Protein AF-A0A1B1ALM8-F1 (afdb_monomer)

pLDDT: mean 84.76, std 12.89, range [43.97, 94.38]

Secondary structure (DSSP, 8-state):
-EEEEEEESS--TTT-EEEEPPPEES-HHHHHHHHHHTHHHHHHHH---EEEEEETTTTTEEEEEEETTSPPP---

Solvent-accessible surface area (backbone atoms only — not comparable to full-atom values): 4406 Å² total; per-residue (Å²): 85,50,35,33,45,34,28,10,50,45,80,53,93,93,79,31,74,66,48,73,52,79,71,41,79,43,55,70,70,57,54,51,51,49,52,58,71,48,39,65,62,40,30,73,76,57,51,35,43,18,37,33,33,23,34,61,83,56,88,49,44,76,77,43,77,47,55,66,89,49,83,78,83,82,88,128

Radius of gyration: 11.38 Å; Cα contacts (8 Å, |Δi|>4): 141; chains: 1; bounding box: 30×27×24 Å

Structure (mmCIF, N/CA/C/O backbone):
data_AF-A0A1B1ALM8-F1
#
_entry.id   AF-A0A1B1ALM8-F1
#
loop_
_atom_site.group_PDB
_atom_site.id
_atom_site.type_symbol
_atom_site.label_atom_id
_atom_site.label_alt_id
_atom_site.label_comp_id
_atom_site.label_asym_id
_atom_site.label_entity_id
_atom_site.label_seq_id
_atom_site.pdbx_PDB_ins_code
_atom_site.Cartn_x
_atom_site.Cartn_y
_atom_site.Cartn_z
_atom_site.occupancy
_atom_site.B_iso_or_equiv
_atom_site.auth_seq_id
_atom_site.auth_comp_id
_atom_site.auth_asym_id
_atom_site.auth_atom_id
_atom_site.pdbx_PDB_model_num
ATOM 1 N N . MET A 1 1 ? 9.820 -5.840 -11.686 1.00 78.12 1 MET A N 1
ATOM 2 C CA . MET A 1 1 ? 9.269 -6.844 -10.745 1.00 78.12 1 MET A CA 1
ATOM 3 C C . MET A 1 1 ? 7.792 -6.534 -10.577 1.00 78.12 1 MET A C 1
ATOM 5 O O . MET A 1 1 ? 7.461 -5.362 -10.594 1.00 78.12 1 MET A O 1
ATOM 9 N N . ARG A 1 2 ? 6.891 -7.521 -10.465 1.00 89.88 2 ARG A N 1
ATOM 10 C CA . ARG A 1 2 ? 5.440 -7.242 -10.476 1.00 89.88 2 ARG A CA 1
ATOM 11 C C . ARG A 1 2 ? 4.858 -7.260 -9.061 1.00 89.88 2 ARG A C 1
ATOM 13 O O . ARG A 1 2 ? 4.625 -8.336 -8.518 1.00 89.88 2 ARG A O 1
ATOM 20 N N . TYR A 1 3 ? 4.571 -6.086 -8.508 1.00 93.50 3 TYR A N 1
ATOM 21 C CA . TYR A 1 3 ? 4.071 -5.918 -7.143 1.00 93.50 3 TYR A CA 1
ATOM 22 C C . TYR A 1 3 ? 2.612 -5.467 -7.104 1.00 93.50 3 TYR A C 1
ATOM 24 O O . TYR A 1 3 ? 2.178 -4.688 -7.947 1.00 93.50 3 TYR A O 1
ATOM 32 N N . ARG A 1 4 ? 1.856 -5.922 -6.104 1.00 94.38 4 ARG A N 1
ATOM 33 C CA . ARG A 1 4 ? 0.496 -5.452 -5.802 1.00 94.38 4 ARG A CA 1
ATOM 34 C C . ARG A 1 4 ? 0.471 -4.817 -4.420 1.00 94.38 4 ARG A C 1
ATOM 36 O O . ARG A 1 4 ? 0.890 -5.453 -3.460 1.00 94.38 4 ARG A O 1
ATOM 43 N N . ILE A 1 5 ? -0.044 -3.595 -4.340 1.00 94.12 5 ILE A N 1
ATOM 44 C CA . ILE A 1 5 ? -0.215 -2.859 -3.085 1.00 94.12 5 ILE A CA 1
ATOM 45 C C . ILE A 1 5 ? -1.644 -3.080 -2.590 1.00 94.12 5 ILE A C 1
ATOM 47 O O . ILE A 1 5 ? -2.609 -2.871 -3.332 1.00 94.12 5 ILE A O 1
ATOM 51 N N . GLU A 1 6 ? -1.765 -3.504 -1.339 1.00 94.31 6 GLU A N 1
ATOM 52 C CA . GLU A 1 6 ? -3.029 -3.741 -0.649 1.00 94.31 6 GLU A CA 1
ATOM 53 C C . GLU A 1 6 ? -3.038 -2.900 0.627 1.00 94.31 6 GLU A C 1
ATOM 55 O O . GLU A 1 6 ? -2.182 -3.061 1.491 1.00 94.31 6 GLU A O 1
ATOM 60 N N . PHE A 1 7 ? -3.991 -1.984 0.742 1.00 93.38 7 PHE A N 1
ATOM 61 C CA . PHE A 1 7 ? -4.155 -1.125 1.909 1.00 93.38 7 PHE A CA 1
ATOM 62 C C . PHE A 1 7 ? -4.996 -1.810 2.967 1.00 93.38 7 PHE A C 1
ATOM 64 O O . PHE A 1 7 ? -5.968 -2.491 2.638 1.00 93.38 7 PHE A O 1
ATOM 71 N N . LEU A 1 8 ? -4.634 -1.608 4.228 1.00 91.88 8 LEU A N 1
ATOM 72 C CA . LEU A 1 8 ? -5.182 -2.325 5.368 1.00 91.88 8 LEU A CA 1
ATOM 73 C C . LEU A 1 8 ? -5.870 -1.350 6.326 1.00 91.88 8 LEU A C 1
ATOM 75 O O . LEU A 1 8 ? -5.275 -0.342 6.689 1.00 91.88 8 LEU A O 1
ATOM 79 N N . ARG A 1 9 ? -7.093 -1.659 6.776 1.00 87.19 9 ARG A N 1
ATOM 80 C CA . ARG A 1 9 ? -7.776 -0.956 7.891 1.00 87.19 9 ARG A CA 1
ATOM 81 C C . ARG A 1 9 ? -7.188 -1.279 9.261 1.00 87.19 9 ARG A C 1
ATOM 83 O O . ARG A 1 9 ? -7.349 -0.518 10.203 1.00 87.19 9 ARG A O 1
ATOM 90 N N . GLN A 1 10 ? -6.591 -2.456 9.370 1.00 81.88 10 GLN A N 1
ATOM 91 C CA . GLN A 1 10 ? -5.809 -2.897 10.511 1.00 81.88 10 GLN A CA 1
ATOM 92 C C . GLN A 1 10 ? -4.604 -3.610 9.928 1.00 81.88 10 GLN A C 1
ATOM 94 O O . GLN A 1 10 ? -4.773 -4.514 9.108 1.00 81.88 10 GLN A O 1
ATOM 99 N N . THR A 1 11 ? -3.405 -3.204 10.317 1.00 71.19 11 THR A N 1
ATOM 100 C CA . THR A 1 11 ? -2.147 -3.736 9.780 1.00 71.19 11 THR A CA 1
ATOM 101 C C . THR A 1 11 ? -1.828 -5.094 10.407 1.00 71.19 11 THR A C 1
ATOM 103 O O . THR A 1 11 ? -0.838 -5.302 11.094 1.00 71.19 11 THR A O 1
ATOM 106 N N . THR A 1 12 ? -2.739 -6.036 10.206 1.00 70.31 12 THR A N 1
ATOM 107 C CA . THR A 1 12 ? -2.649 -7.432 10.618 1.00 70.31 12 THR A CA 1
ATOM 108 C C . THR 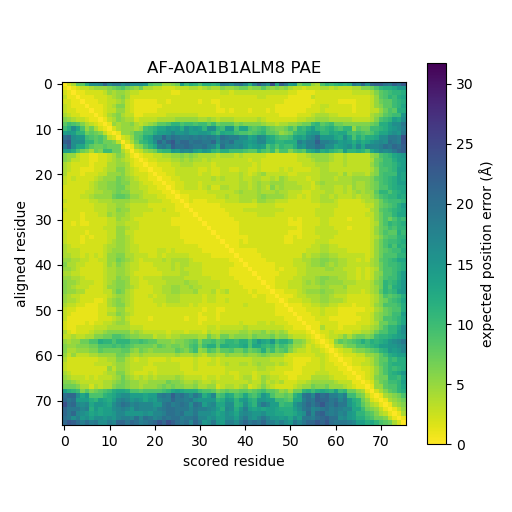A 1 12 ? -2.629 -8.285 9.361 1.00 70.31 12 THR A C 1
ATOM 110 O O . THR A 1 12 ? -3.416 -8.040 8.439 1.00 70.31 12 THR A O 1
ATOM 113 N N . GLU A 1 13 ? -1.768 -9.299 9.314 1.00 57.81 13 GLU A N 1
ATOM 114 C CA . GLU A 1 13 ? -1.722 -10.207 8.170 1.00 57.81 13 GLU A CA 1
ATOM 115 C C . GLU A 1 13 ? -3.093 -10.865 7.923 1.00 57.81 13 GLU A C 1
ATOM 117 O O . GLU A 1 13 ? -3.718 -11.429 8.819 1.00 57.81 13 GLU A O 1
ATOM 122 N N . GLY A 1 14 ? -3.561 -10.793 6.673 1.00 58.75 14 GLY A N 1
ATOM 123 C CA . GLY A 1 14 ? -4.570 -11.710 6.132 1.00 58.75 14 GLY A CA 1
ATOM 124 C C . GLY A 1 14 ? -6.054 -11.325 6.218 1.00 58.75 14 GLY A C 1
ATOM 125 O O . GLY A 1 14 ? -6.844 -12.009 5.574 1.00 58.75 14 GLY A O 1
ATOM 126 N N . GLY A 1 15 ? -6.463 -10.261 6.921 1.00 59.06 15 GLY A N 1
ATOM 127 C CA . GLY A 1 15 ? -7.902 -10.026 7.185 1.00 59.06 15 GLY A CA 1
ATOM 128 C C . GLY A 1 15 ? -8.499 -8.659 6.838 1.00 59.06 15 GLY A C 1
ATOM 129 O O . GLY A 1 1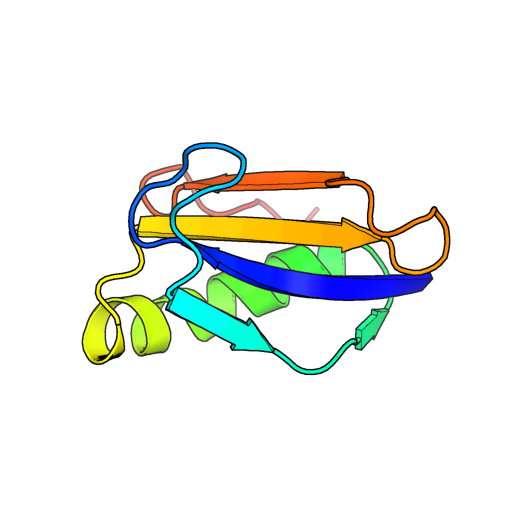5 ? -9.718 -8.542 6.767 1.00 59.06 15 GLY A O 1
ATOM 130 N N . SER A 1 16 ? -7.683 -7.629 6.604 1.00 79.75 16 SER A N 1
ATOM 131 C CA . SER A 1 16 ? -8.157 -6.237 6.740 1.00 79.75 16 SER A CA 1
ATOM 132 C C . SER A 1 16 ? -7.962 -5.371 5.495 1.00 79.75 16 SER A C 1
ATOM 134 O O . SER A 1 16 ? -7.926 -4.145 5.604 1.00 79.75 16 SER A O 1
ATOM 136 N N . VAL A 1 17 ? -7.835 -5.984 4.311 1.00 88.50 17 VAL A N 1
ATOM 137 C CA . VAL A 1 17 ? -7.643 -5.254 3.048 1.00 88.50 17 VAL A CA 1
ATOM 138 C C . VAL A 1 17 ? -8.884 -4.425 2.717 1.00 88.50 17 VAL A C 1
ATOM 140 O O . VAL A 1 17 ? -9.969 -4.967 2.524 1.00 88.50 17 VAL A O 1
ATOM 143 N N . CYS A 1 18 ? -8.724 -3.108 2.623 1.00 89.62 18 CYS A N 1
ATOM 144 C CA . CYS A 1 18 ? -9.804 -2.174 2.306 1.00 89.62 18 CYS A CA 1
ATOM 145 C C . CYS A 1 18 ? -9.704 -1.578 0.901 1.00 89.62 18 CYS A C 1
ATOM 147 O O . CYS A 1 18 ? -10.708 -1.129 0.357 1.00 89.62 18 CYS A O 1
ATOM 149 N N . SER A 1 19 ? -8.511 -1.570 0.304 1.00 91.31 19 SER A N 1
ATOM 150 C CA . SER A 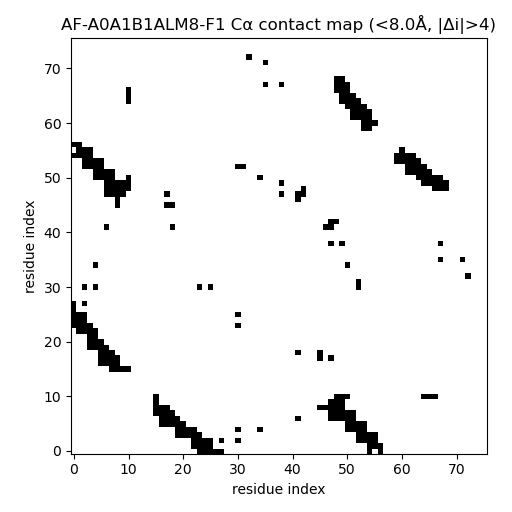1 19 ? -8.295 -1.086 -1.057 1.00 91.31 19 SER A CA 1
ATOM 151 C C . SER A 1 19 ? -7.129 -1.825 -1.702 1.00 91.31 19 SER A C 1
ATOM 153 O O . SER A 1 19 ? -6.139 -2.139 -1.045 1.00 91.31 19 SER A O 1
ATOM 155 N N . VAL A 1 20 ? -7.244 -2.115 -2.995 1.00 92.56 20 VAL A N 1
ATOM 156 C CA . VAL A 1 20 ? -6.222 -2.819 -3.775 1.00 92.56 20 VAL A CA 1
ATOM 157 C C . VAL A 1 20 ? -5.901 -1.988 -5.003 1.00 92.56 20 VAL A C 1
ATOM 159 O O . VAL A 1 20 ? -6.801 -1.548 -5.719 1.00 92.56 20 VAL A O 1
ATOM 162 N N . ARG A 1 21 ? -4.612 -1.775 -5.266 1.00 92.19 21 ARG A N 1
ATOM 163 C CA . ARG A 1 21 ? -4.157 -1.049 -6.455 1.00 92.19 21 ARG A CA 1
ATOM 164 C C . ARG A 1 21 ? -3.771 -2.009 -7.569 1.00 92.19 21 ARG A C 1
ATOM 166 O O . ARG A 1 21 ? -3.426 -3.170 -7.334 1.00 92.19 21 ARG A O 1
ATOM 173 N N . ALA A 1 22 ? -3.835 -1.501 -8.798 1.00 90.62 22 ALA A N 1
ATOM 174 C CA . ALA A 1 22 ? -3.365 -2.232 -9.963 1.00 90.62 22 ALA A CA 1
ATOM 175 C C . ALA A 1 22 ? -1.890 -2.638 -9.772 1.00 90.62 22 ALA A C 1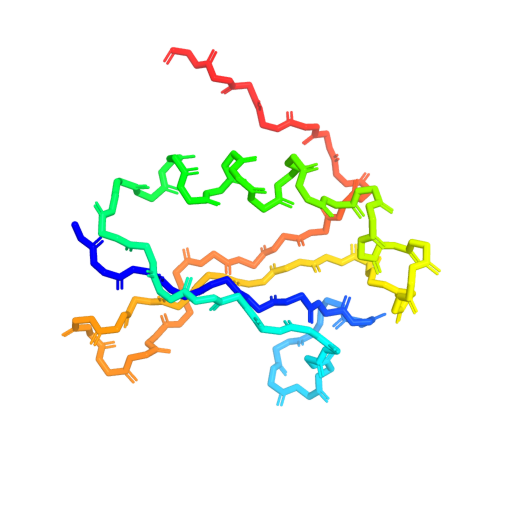
ATOM 177 O O . ALA A 1 22 ? -1.119 -1.865 -9.195 1.00 90.62 22 ALA A O 1
ATOM 178 N N . PRO A 1 23 ? -1.483 -3.832 -10.236 1.00 91.88 23 PRO A N 1
ATOM 179 C CA . PRO A 1 23 ? -0.100 -4.256 -10.113 1.00 91.88 23 PRO A CA 1
ATOM 180 C C . PRO A 1 23 ? 0.857 -3.304 -10.833 1.00 91.88 23 PRO A C 1
ATOM 182 O O . PRO A 1 23 ? 0.590 -2.894 -11.961 1.00 91.88 23 PRO A O 1
ATOM 185 N N . LEU A 1 24 ? 1.994 -3.024 -10.208 1.00 90.94 24 LEU A N 1
ATOM 186 C CA . LEU A 1 24 ? 3.064 -2.193 -10.749 1.00 90.94 24 LEU A CA 1
ATOM 187 C C . LEU A 1 24 ? 4.228 -3.086 -11.187 1.00 90.94 24 LEU A C 1
ATOM 189 O O . LEU A 1 24 ? 4.635 -3.960 -10.420 1.00 90.94 24 LEU A O 1
ATOM 193 N N . ASP A 1 25 ? 4.777 -2.874 -12.389 1.00 92.88 25 ASP A N 1
ATOM 194 C CA . ASP A 1 25 ? 6.054 -3.490 -12.788 1.00 92.88 25 ASP A CA 1
ATOM 195 C C . ASP A 1 25 ? 7.217 -2.526 -12.503 1.00 92.88 25 ASP A C 1
ATOM 197 O O . ASP A 1 25 ? 7.696 -1.817 -13.383 1.00 92.88 25 ASP A O 1
ATOM 201 N N . VAL A 1 26 ? 7.603 -2.438 -11.230 1.00 90.50 26 VAL A N 1
ATOM 202 C CA . VAL A 1 26 ? 8.622 -1.510 -10.704 1.00 90.50 26 VAL A CA 1
ATOM 203 C C . VAL A 1 26 ? 9.486 -2.212 -9.656 1.00 90.50 26 VAL A C 1
ATOM 205 O O . VAL A 1 26 ? 9.261 -3.381 -9.341 1.00 90.50 26 VAL A O 1
ATOM 208 N N . GLU A 1 27 ? 10.497 -1.534 -9.120 1.00 92.31 27 GLU A N 1
ATOM 209 C CA . GLU A 1 27 ? 11.260 -2.031 -7.971 1.00 92.31 27 GLU A CA 1
ATOM 210 C C . GLU A 1 27 ? 10.459 -1.921 -6.665 1.00 92.31 27 GLU A C 1
ATOM 212 O O . GLU A 1 27 ? 9.548 -1.099 -6.540 1.00 92.31 27 GLU A O 1
ATOM 217 N N . LEU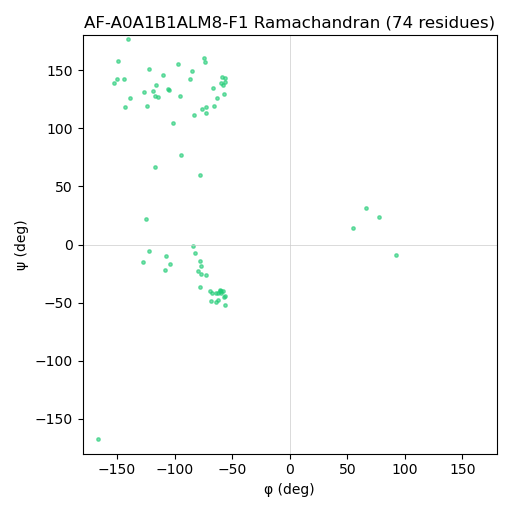 A 1 28 ? 10.808 -2.740 -5.666 1.00 89.75 28 LEU A N 1
ATOM 218 C CA . LEU A 1 28 ? 10.080 -2.784 -4.394 1.00 89.75 28 LEU A CA 1
ATOM 219 C C . LEU A 1 28 ? 10.087 -1.423 -3.684 1.00 89.75 28 LEU A C 1
ATOM 221 O O . LEU A 1 28 ? 9.057 -0.993 -3.169 1.00 89.75 28 LEU A O 1
ATOM 225 N N . ALA A 1 29 ? 11.220 -0.714 -3.719 1.00 90.25 29 ALA A N 1
ATOM 226 C CA . ALA A 1 29 ? 11.349 0.624 -3.146 1.00 90.25 29 ALA A CA 1
ATOM 227 C C . ALA A 1 29 ? 10.372 1.624 -3.790 1.00 90.25 29 ALA A C 1
ATOM 229 O O . ALA A 1 29 ? 9.718 2.395 -3.089 1.00 90.25 29 ALA A O 1
ATOM 230 N N . THR A 1 30 ? 10.201 1.565 -5.114 1.00 92.06 30 THR A N 1
ATOM 231 C CA . THR A 1 30 ? 9.233 2.401 -5.833 1.00 92.06 30 THR A CA 1
ATOM 232 C C . THR A 1 30 ? 7.795 2.033 -5.474 1.00 92.06 30 THR A C 1
ATOM 234 O O . THR A 1 30 ? 6.977 2.925 -5.261 1.00 92.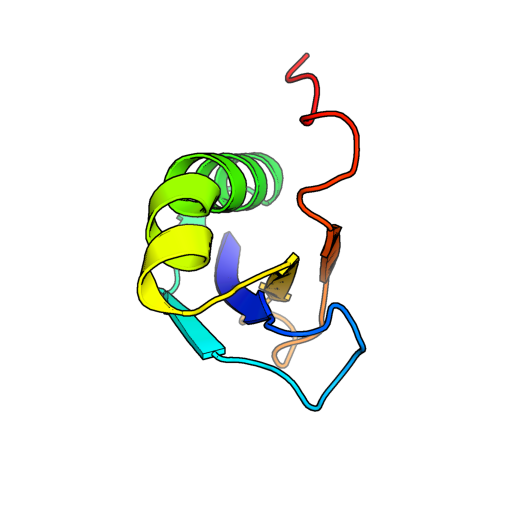06 30 THR A O 1
ATOM 237 N N . ALA A 1 31 ? 7.471 0.739 -5.368 1.00 92.00 31 ALA A N 1
ATOM 238 C CA . ALA A 1 31 ? 6.143 0.295 -4.941 1.00 92.00 31 ALA A CA 1
ATOM 239 C C . ALA A 1 31 ? 5.818 0.766 -3.509 1.00 92.00 31 ALA A C 1
ATOM 241 O O . ALA A 1 31 ? 4.720 1.258 -3.256 1.00 92.00 31 ALA A O 1
ATOM 242 N N . ARG A 1 32 ? 6.792 0.697 -2.594 1.00 93.00 32 ARG A N 1
ATOM 243 C CA . ARG A 1 32 ? 6.678 1.222 -1.226 1.00 93.00 32 ARG A CA 1
ATOM 244 C C . ARG A 1 32 ? 6.456 2.732 -1.218 1.00 93.00 32 ARG A C 1
ATOM 246 O O . ARG A 1 32 ? 5.515 3.203 -0.589 1.00 93.00 32 ARG A O 1
ATOM 253 N N . PHE A 1 33 ? 7.247 3.489 -1.978 1.00 91.69 33 PHE A N 1
ATOM 254 C CA . PHE A 1 33 ? 7.062 4.935 -2.107 1.00 91.69 33 PHE A CA 1
ATOM 255 C C . PHE A 1 33 ? 5.658 5.296 -2.619 1.00 91.69 33 PHE A C 1
ATOM 257 O O . PHE A 1 33 ? 4.992 6.143 -2.030 1.00 91.69 33 PHE A O 1
ATOM 264 N N . GLN A 1 34 ? 5.161 4.610 -3.654 1.00 93.31 34 GLN A N 1
ATOM 265 C CA . GLN A 1 34 ? 3.801 4.818 -4.173 1.00 93.31 34 GLN A CA 1
ATOM 266 C C . GLN A 1 34 ? 2.721 4.531 -3.120 1.00 93.31 34 GLN A C 1
ATOM 268 O O . GLN A 1 34 ? 1.758 5.288 -3.007 1.00 93.31 34 GLN A O 1
ATOM 273 N N . ALA A 1 35 ? 2.890 3.486 -2.304 1.00 92.31 35 ALA A N 1
ATOM 274 C CA . ALA A 1 35 ? 1.967 3.193 -1.210 1.00 92.31 35 ALA A CA 1
ATOM 275 C C . ALA A 1 35 ? 1.892 4.342 -0.187 1.00 92.31 35 ALA A C 1
ATOM 277 O O . ALA A 1 35 ? 0.795 4.701 0.245 1.00 92.31 35 ALA A O 1
ATOM 278 N N . HIS A 1 36 ? 3.024 4.980 0.135 1.00 91.12 36 HIS A N 1
ATOM 279 C CA . HIS A 1 36 ? 3.044 6.176 0.983 1.00 91.12 36 HIS A CA 1
ATOM 280 C C . HIS A 1 36 ? 2.439 7.404 0.299 1.00 91.12 36 HIS A C 1
ATOM 282 O O . HIS A 1 36 ? 1.686 8.132 0.943 1.00 91.12 36 HIS A O 1
ATOM 288 N N . VAL A 1 37 ? 2.695 7.624 -0.994 1.00 92.06 37 VAL A N 1
ATOM 289 C CA . VAL A 1 37 ? 2.071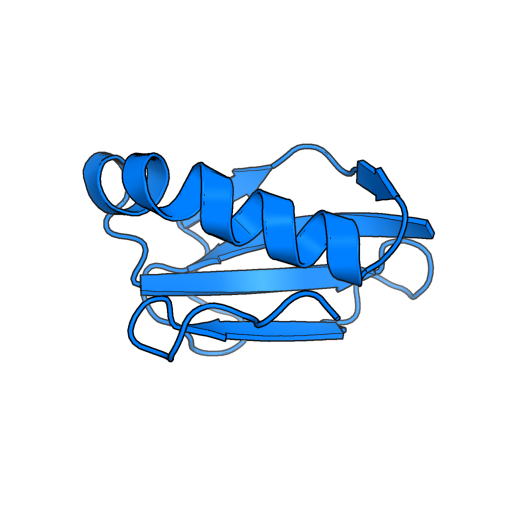 8.724 -1.756 1.00 92.06 37 VAL A CA 1
ATOM 290 C C . VAL A 1 37 ? 0.545 8.611 -1.734 1.00 92.06 37 VAL A C 1
ATOM 292 O O . VAL A 1 37 ? -0.150 9.607 -1.558 1.00 92.06 37 VAL A O 1
ATOM 295 N N . TRP A 1 38 ? 0.006 7.398 -1.854 1.00 92.19 38 TRP A N 1
ATOM 296 C CA . TRP A 1 38 ? -1.439 7.160 -1.830 1.00 92.19 38 TRP A CA 1
ATOM 297 C C . TRP A 1 38 ? -2.043 7.092 -0.427 1.00 92.19 38 TRP A C 1
ATOM 299 O O . TRP A 1 38 ? -3.269 7.043 -0.320 1.00 92.19 38 TRP A O 1
ATOM 309 N N . SER A 1 39 ? -1.217 7.094 0.627 1.00 90.00 39 SER A N 1
ATOM 310 C CA . SER A 1 39 ? -1.656 6.908 2.015 1.00 90.00 39 SER A CA 1
ATOM 311 C C . SER A 1 39 ? -2.719 7.923 2.431 1.00 90.00 39 SER A C 1
ATOM 313 O O . SER A 1 39 ? -3.732 7.528 2.994 1.00 90.00 39 SER A O 1
ATOM 315 N N . ALA A 1 40 ? -2.544 9.204 2.092 1.00 88.19 40 ALA A N 1
ATOM 316 C CA . ALA A 1 40 ? -3.484 10.262 2.457 1.00 88.19 40 ALA A CA 1
ATOM 317 C C . ALA A 1 40 ? -4.906 9.964 1.953 1.00 88.19 40 ALA A C 1
ATOM 319 O O . ALA A 1 40 ? -5.842 9.917 2.749 1.00 88.19 40 ALA A O 1
ATOM 320 N N . SER A 1 41 ? -5.047 9.658 0.660 1.00 91.69 41 SER A N 1
ATOM 321 C CA . SER A 1 41 ? -6.349 9.361 0.055 1.00 91.69 41 SER A CA 1
ATOM 322 C C . SER A 1 41 ? -6.978 8.098 0.637 1.00 91.69 41 SER A C 1
ATOM 324 O O . SER A 1 41 ? -8.163 8.078 0.940 1.00 91.69 41 SER A O 1
ATOM 326 N N . VAL A 1 42 ? -6.202 7.031 0.855 1.00 91.19 42 VAL A N 1
ATOM 327 C CA . VAL A 1 42 ? -6.784 5.778 1.369 1.00 91.19 42 VAL A CA 1
ATOM 328 C C . VAL A 1 42 ? -7.090 5.814 2.867 1.00 91.19 42 VAL A C 1
ATOM 330 O O . VAL A 1 42 ? -7.976 5.088 3.324 1.00 91.19 42 VAL A O 1
ATOM 333 N N . ARG A 1 43 ? -6.386 6.657 3.631 1.00 90.00 43 ARG A N 1
ATOM 334 C CA . ARG A 1 43 ? -6.705 6.958 5.031 1.00 90.00 43 ARG A CA 1
ATOM 335 C C . ARG A 1 43 ? -8.060 7.645 5.120 1.00 90.00 43 ARG A C 1
ATOM 337 O O . ARG A 1 43 ? -8.903 7.203 5.891 1.00 90.00 43 ARG A O 1
ATOM 344 N N . GLU A 1 44 ? -8.269 8.675 4.306 1.00 89.81 44 GLU A N 1
ATOM 345 C CA . GLU A 1 44 ? -9.511 9.449 4.282 1.00 89.81 44 GLU A CA 1
ATOM 346 C C . GLU A 1 44 ? -10.694 8.630 3.747 1.00 89.81 44 GLU A C 1
ATOM 348 O O . GLU A 1 44 ? -11.739 8.559 4.389 1.00 89.81 44 GLU A O 1
ATOM 353 N N . GLU A 1 45 ? -10.525 7.955 2.608 1.00 92.00 45 GLU A N 1
ATOM 354 C CA . GLU A 1 45 ? -11.620 7.254 1.927 1.00 92.00 45 GLU A CA 1
ATOM 355 C C . GLU A 1 45 ? -11.980 5.908 2.574 1.00 92.00 45 GLU A C 1
ATOM 357 O O . GLU A 1 45 ? -13.147 5.515 2.597 1.00 92.00 45 GLU A O 1
ATOM 362 N N . PHE A 1 46 ? -10.989 5.167 3.086 1.00 88.69 46 PHE A N 1
ATOM 363 C CA . PHE A 1 46 ? -11.184 3.775 3.516 1.00 88.69 46 PHE A CA 1
ATOM 364 C C . PHE A 1 46 ? -10.835 3.510 4.982 1.00 88.69 46 PHE A C 1
ATOM 366 O O . PHE A 1 46 ? -11.069 2.387 5.450 1.00 88.69 46 PHE A O 1
ATOM 373 N N . GLY A 1 47 ? -10.297 4.503 5.699 1.00 87.94 47 GLY A N 1
ATOM 374 C CA . GLY A 1 47 ? -9.793 4.332 7.061 1.00 87.94 47 GLY A CA 1
ATOM 375 C C . GLY A 1 47 ? -8.563 3.428 7.121 1.00 87.94 47 GLY A C 1
ATOM 376 O O . GLY A 1 47 ? -8.411 2.674 8.079 1.00 87.94 47 GLY A O 1
ATOM 377 N N . ALA A 1 48 ? -7.730 3.420 6.075 1.00 90.62 48 ALA A N 1
ATOM 378 C CA . ALA A 1 48 ? -6.532 2.586 6.042 1.00 90.62 48 ALA A CA 1
ATOM 379 C C . ALA A 1 48 ? -5.510 3.041 7.100 1.00 90.62 48 ALA A C 1
ATOM 381 O O . ALA A 1 48 ? -5.226 4.227 7.209 1.00 90.62 48 ALA A O 1
ATOM 382 N N . THR A 1 49 ? -4.921 2.115 7.849 1.00 90.06 49 THR A N 1
ATOM 383 C CA . THR A 1 49 ? -3.858 2.370 8.838 1.00 90.06 49 THR A CA 1
ATOM 384 C C . THR A 1 49 ? -2.480 1.955 8.338 1.00 90.06 49 THR A C 1
ATOM 386 O O . THR A 1 49 ? -1.475 2.403 8.878 1.00 90.06 49 THR A O 1
ATOM 389 N N . GLY A 1 50 ? -2.423 1.136 7.288 1.00 92.19 50 GLY A N 1
ATOM 390 C CA . GLY A 1 50 ? -1.179 0.647 6.710 1.00 92.19 50 GLY A CA 1
ATOM 391 C C . GLY A 1 50 ? -1.376 0.008 5.342 1.00 92.19 50 GLY A C 1
ATOM 392 O O . GLY A 1 50 ? -2.431 0.132 4.708 1.00 92.19 50 GLY A O 1
ATOM 393 N N . PHE A 1 51 ? -0.351 -0.692 4.870 1.00 92.56 51 PHE A N 1
ATOM 394 C CA . PHE A 1 51 ? -0.361 -1.414 3.606 1.00 92.56 51 PHE A CA 1
ATOM 395 C C . PHE A 1 51 ? 0.522 -2.657 3.652 1.00 92.56 51 PHE A C 1
ATOM 397 O O . PHE A 1 51 ? 1.466 -2.759 4.429 1.00 92.56 51 PHE A O 1
ATOM 404 N N . GLN A 1 52 ? 0.237 -3.589 2.753 1.00 93.56 52 GLN A N 1
ATOM 405 C CA . GLN A 1 52 ? 1.124 -4.683 2.402 1.00 93.56 52 GLN A CA 1
ATOM 406 C C . GLN A 1 52 ? 1.436 -4.659 0.909 1.00 93.56 52 GLN A C 1
ATOM 408 O O . GLN A 1 52 ? 0.622 -4.229 0.085 1.00 93.56 52 GLN A O 1
ATOM 413 N N . ILE A 1 53 ? 2.617 -5.151 0.550 1.00 93.25 53 ILE A N 1
ATOM 414 C CA . ILE A 1 53 ? 3.025 -5.351 -0.838 1.00 93.25 53 ILE A CA 1
ATOM 415 C C . ILE A 1 53 ? 3.191 -6.841 -1.071 1.00 93.25 53 ILE A C 1
ATOM 417 O O . ILE A 1 53 ? 3.919 -7.518 -0.346 1.00 93.25 53 ILE A O 1
ATOM 421 N N . ARG A 1 54 ? 2.526 -7.348 -2.108 1.00 93.19 54 ARG A N 1
ATOM 422 C CA . ARG A 1 54 ? 2.642 -8.735 -2.554 1.00 93.19 54 ARG A CA 1
ATOM 423 C C . ARG A 1 54 ? 3.460 -8.836 -3.827 1.00 93.19 54 ARG A C 1
ATOM 425 O O . ARG A 1 54 ? 3.196 -8.107 -4.785 1.00 93.19 54 ARG A O 1
ATOM 432 N N . ASP A 1 55 ? 4.393 -9.779 -3.865 1.00 93.38 55 ASP A N 1
ATOM 433 C CA . ASP A 1 55 ? 5.106 -10.147 -5.087 1.00 93.38 55 ASP A CA 1
ATOM 434 C C . ASP A 1 55 ? 4.277 -11.146 -5.901 1.00 93.38 55 ASP A C 1
ATOM 436 O O . ASP A 1 55 ? 4.088 -12.301 -5.517 1.00 93.38 55 ASP A O 1
ATOM 440 N N . LEU A 1 56 ? 3.779 -10.704 -7.055 1.00 91.00 56 LEU A N 1
ATOM 441 C CA . LEU A 1 56 ? 2.964 -11.538 -7.935 1.00 91.00 56 LEU A CA 1
ATOM 442 C C . LEU A 1 56 ? 3.784 -12.535 -8.756 1.00 91.00 56 LEU A C 1
ATOM 444 O O . LEU A 1 56 ? 3.199 -13.448 -9.335 1.00 91.00 56 LEU A O 1
ATOM 448 N N . ARG A 1 57 ? 5.111 -12.384 -8.833 1.00 86.88 57 ARG A N 1
ATOM 449 C CA . ARG A 1 57 ? 5.987 -13.375 -9.477 1.00 86.88 57 ARG A CA 1
ATOM 450 C C . ARG A 1 57 ? 6.256 -14.567 -8.556 1.00 86.88 57 ARG A C 1
ATOM 452 O O . ARG A 1 57 ? 6.528 -15.651 -9.058 1.00 86.88 57 ARG A O 1
ATOM 459 N N . ASN A 1 58 ? 6.115 -14.385 -7.242 1.00 82.25 58 ASN A N 1
ATOM 460 C CA . ASN A 1 58 ? 6.337 -15.413 -6.228 1.00 82.25 58 ASN A CA 1
ATOM 461 C C . ASN A 1 58 ? 5.044 -15.735 -5.455 1.00 82.25 58 ASN A C 1
ATOM 463 O O . ASN A 1 58 ? 4.908 -15.396 -4.283 1.00 82.25 58 ASN A O 1
ATOM 467 N N . ALA A 1 59 ? 4.058 -16.328 -6.139 1.00 82.38 59 ALA A N 1
ATOM 468 C CA . ALA A 1 59 ? 2.789 -16.807 -5.564 1.00 82.38 59 ALA A CA 1
ATOM 469 C C . ALA A 1 59 ? 1.952 -15.775 -4.765 1.00 82.38 59 ALA A C 1
ATOM 471 O O . ALA A 1 59 ? 1.008 -16.147 -4.070 1.00 82.38 59 ALA A O 1
ATOM 472 N N . GLY A 1 60 ? 2.244 -14.473 -4.870 1.00 84.38 60 GLY A N 1
ATOM 473 C CA . GLY A 1 60 ? 1.564 -13.443 -4.087 1.00 84.38 60 GLY A CA 1
ATOM 474 C C . GLY A 1 60 ? 2.038 -13.354 -2.634 1.00 84.38 60 GLY A C 1
ATOM 475 O O . GLY A 1 60 ? 1.269 -12.873 -1.794 1.00 84.38 60 GLY A O 1
ATOM 476 N N . CYS A 1 61 ? 3.259 -13.808 -2.330 1.00 89.12 61 CYS A N 1
ATOM 477 C CA . CYS A 1 61 ? 3.879 -13.667 -1.013 1.00 89.12 61 CYS A CA 1
ATOM 478 C C . CYS A 1 61 ? 3.932 -12.199 -0.579 1.00 89.12 61 CYS A C 1
ATOM 480 O O . CYS A 1 61 ? 4.227 -11.316 -1.388 1.00 89.12 61 CYS A O 1
ATOM 482 N N . ILE A 1 62 ? 3.659 -11.949 0.701 1.00 90.81 62 ILE A N 1
ATOM 483 C CA . ILE A 1 62 ? 3.809 -10.626 1.304 1.00 90.81 62 ILE A CA 1
ATOM 484 C C . ILE A 1 62 ? 5.308 -10.363 1.454 1.00 90.81 62 ILE A C 1
ATOM 486 O O . ILE A 1 62 ? 6.012 -11.109 2.127 1.00 90.81 62 ILE A O 1
ATOM 490 N N . VAL A 1 63 ? 5.797 -9.323 0.786 1.00 91.94 63 VAL A N 1
ATOM 491 C CA . VAL A 1 63 ? 7.204 -8.892 0.833 1.00 91.94 63 VAL A CA 1
ATOM 492 C C . VAL A 1 63 ? 7.384 -7.605 1.636 1.00 91.94 63 VAL A C 1
ATOM 494 O O . VAL A 1 63 ? 8.506 -7.193 1.917 1.00 91.94 63 VAL A O 1
ATOM 497 N N . THR A 1 64 ? 6.286 -6.946 2.000 1.00 90.94 64 THR A N 1
ATOM 498 C CA . THR A 1 64 ? 6.274 -5.734 2.824 1.00 90.94 64 THR A CA 1
ATOM 499 C C . THR A 1 64 ? 4.951 -5.655 3.566 1.00 90.94 64 THR A C 1
ATOM 501 O O . THR A 1 64 ? 3.914 -5.934 2.967 1.00 90.94 64 THR A O 1
ATOM 504 N N . LEU A 1 65 ? 4.991 -5.253 4.832 1.00 91.12 65 LEU A N 1
ATOM 505 C CA . LEU A 1 65 ? 3.837 -4.939 5.668 1.00 91.12 65 LEU A CA 1
ATOM 506 C C . LEU A 1 65 ? 4.230 -3.755 6.556 1.00 91.12 65 LEU A C 1
ATOM 508 O O . LEU A 1 65 ? 5.186 -3.870 7.319 1.00 91.12 65 LEU A O 1
ATOM 512 N N . GLU A 1 66 ? 3.540 -2.625 6.418 1.00 89.62 66 GLU A N 1
ATOM 513 C CA . GLU A 1 66 ? 3.901 -1.372 7.086 1.00 89.62 66 GLU A CA 1
ATOM 514 C C . GLU A 1 66 ? 2.679 -0.569 7.525 1.00 89.62 66 GLU A C 1
ATOM 516 O O . GLU A 1 66 ? 1.683 -0.471 6.806 1.00 89.62 66 GLU A O 1
ATOM 521 N N . ASP A 1 67 ? 2.799 0.057 8.693 1.00 88.38 67 ASP A N 1
ATOM 522 C CA . ASP A 1 67 ? 1.873 1.062 9.204 1.00 88.38 67 ASP A CA 1
ATOM 523 C C . ASP A 1 67 ? 2.211 2.458 8.674 1.00 88.38 67 ASP A C 1
ATOM 525 O O . ASP A 1 67 ? 3.376 2.809 8.475 1.00 88.38 67 ASP A O 1
ATOM 529 N N . PHE A 1 68 ? 1.194 3.303 8.512 1.00 83.19 68 PHE A N 1
ATOM 530 C CA . PHE A 1 68 ? 1.382 4.712 8.156 1.00 83.19 68 PHE A CA 1
ATOM 531 C C . PHE A 1 68 ? 1.839 5.587 9.322 1.00 83.19 68 PHE A C 1
ATOM 533 O O . PHE A 1 68 ? 2.332 6.687 9.082 1.00 83.19 68 PHE A O 1
ATOM 540 N N . ASP A 1 69 ? 1.660 5.128 10.561 1.00 74.75 69 ASP A N 1
ATOM 541 C CA . ASP A 1 69 ? 2.086 5.859 11.761 1.00 74.75 69 ASP A CA 1
ATOM 542 C C . ASP A 1 69 ? 3.575 5.622 12.096 1.00 74.75 69 ASP A C 1
ATOM 544 O O . ASP A 1 69 ? 4.112 6.214 13.034 1.00 74.75 69 ASP A O 1
ATOM 548 N N . GLY A 1 70 ? 4.266 4.787 11.311 1.00 62.66 70 GLY A N 1
ATOM 549 C CA . GLY A 1 70 ? 5.723 4.686 11.323 1.00 62.66 70 GLY A CA 1
ATOM 550 C C . GLY A 1 70 ? 6.395 5.888 10.641 1.00 62.66 70 GLY A C 1
ATOM 551 O O . GLY A 1 70 ? 5.763 6.598 9.854 1.00 62.66 70 GLY A O 1
ATOM 552 N N . PRO A 1 71 ? 7.689 6.148 10.910 1.00 55.12 71 PRO A N 1
ATOM 553 C CA . PRO A 1 71 ? 8.421 7.194 10.203 1.00 55.12 71 PRO A CA 1
ATOM 554 C C . PRO A 1 71 ? 8.396 6.926 8.685 1.00 55.12 71 PRO A C 1
ATOM 556 O O . PRO A 1 71 ? 8.571 5.773 8.276 1.00 55.12 71 PRO A O 1
ATOM 559 N N . PRO A 1 72 ? 8.185 7.954 7.836 1.00 55.09 72 PRO A N 1
ATOM 560 C CA . PRO A 1 72 ? 8.184 7.772 6.390 1.00 55.09 72 PRO A CA 1
ATOM 561 C C . PRO A 1 72 ? 9.534 7.203 5.930 1.00 55.09 72 PRO A C 1
ATOM 563 O O . PRO A 1 7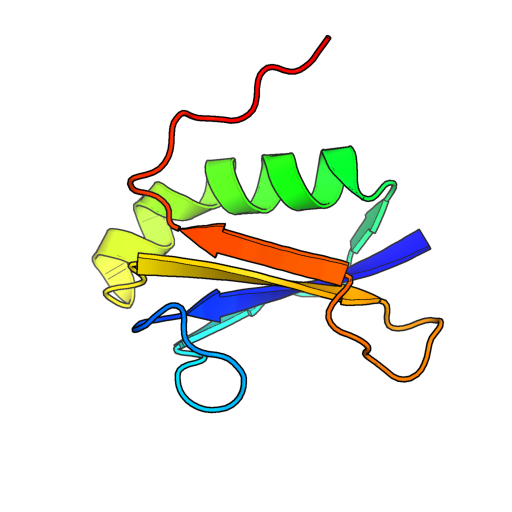2 ? 10.570 7.556 6.501 1.00 55.09 72 PRO A O 1
ATOM 566 N N . PRO A 1 73 ? 9.559 6.331 4.908 1.00 52.50 73 PRO A N 1
ATOM 567 C CA . PRO A 1 73 ? 10.798 5.734 4.442 1.00 52.50 73 PRO A CA 1
ATOM 568 C C . PRO A 1 73 ? 11.735 6.809 3.896 1.00 52.50 73 PRO A C 1
ATOM 570 O O . PRO A 1 73 ? 11.376 7.573 2.999 1.00 52.50 73 PRO A O 1
ATOM 573 N N . THR A 1 74 ? 12.960 6.838 4.413 1.00 49.44 74 THR A N 1
ATOM 574 C CA . THR A 1 74 ? 14.044 7.635 3.845 1.00 49.44 74 THR A CA 1
ATOM 575 C C . THR A 1 74 ? 14.504 6.967 2.549 1.00 49.44 74 THR A C 1
ATOM 577 O O . THR A 1 74 ?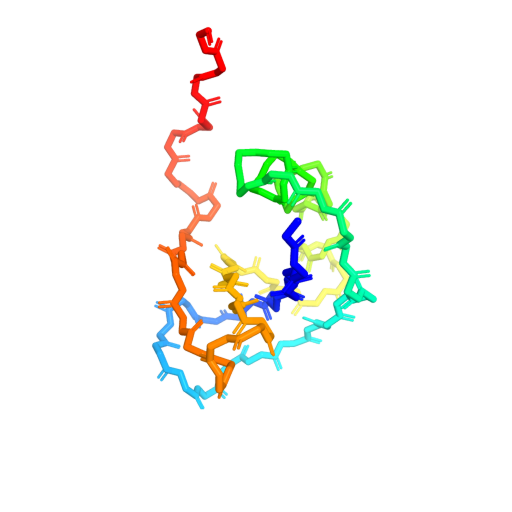 15.028 5.853 2.574 1.00 49.44 74 THR A O 1
ATOM 580 N N . LEU A 1 75 ? 14.286 7.622 1.408 1.00 49.44 75 LEU A N 1
ATOM 581 C CA . LEU A 1 75 ? 14.933 7.247 0.150 1.00 49.44 75 LEU A CA 1
ATOM 582 C C . LEU A 1 75 ? 16.385 7.747 0.201 1.00 49.44 75 LEU A C 1
ATOM 584 O O . LEU A 1 75 ? 16.602 8.954 0.311 1.00 49.44 75 LEU A O 1
ATOM 588 N N . HIS A 1 76 ? 17.348 6.824 0.167 1.00 43.97 76 HIS A N 1
ATOM 589 C CA . HIS A 1 76 ? 18.781 7.106 0.026 1.00 43.97 76 HIS A CA 1
ATOM 590 C C . HIS A 1 76 ? 19.242 6.824 -1.400 1.00 43.97 76 HIS A C 1
ATOM 592 O O . HIS A 1 76 ? 18.776 5.807 -1.965 1.00 43.97 76 HIS A O 1
#

Organism: NCBI:txid1759059

Nearest PDB structures (foldseek):
  2mra-assembly1_A  TM=4.373E-01  e=7.554E-01  synthetic construct
  4kyz-assembly1_A  TM=4.338E-01  e=1.273E+00  synthetic construct
  5oen-assembly1_A  TM=2.549E-01  e=4.393E+00  Mus musculus

Mean predicted aligned error: 5.6 Å

Foldseek 3Di:
DWKKKFFALDLDPDDGGQDIDDIDPDDPVVVLVVQLVCVVVCCVPRVTQWMWMFDPVPVRDTPDGDGNPDDRDDDD

Sequence (76 aa):
MRYRIEFLRQTTEGGSVCSVRAPLDVELATARFQAHVWSASVREEFGATGFQIRDLRNAGCIVTLEDFDGPPPTLH